Protein AF-A0A954N0J8-F1 (afdb_monomer)

Secondary structure (DSSP, 8-state):
--HHHHHHHHHHHHHHHHHHHHHHHHHHHGGGGGGGGGGGGGGGGHHHHHHTS-----HHHHHHHHHHHHHHHHHHHHHHHHHHHHHHHHHHHTT-PPPHHHHHHHHHHHHHHHHHHHHHHHHHHHHHHHT--

Solvent-accessible surface area (backbone atoms only — not comparable to full-atom values): 6898 Å² total; per-residue (Å²): 130,54,48,66,55,52,26,34,52,42,35,22,50,35,24,49,48,15,53,50,46,21,62,67,34,29,88,80,46,47,80,60,15,61,60,33,51,57,47,47,65,56,46,63,60,32,56,58,53,51,72,80,48,95,66,77,75,45,75,64,59,54,49,47,51,51,54,15,45,52,53,5,53,50,51,15,50,50,49,41,51,55,48,50,54,52,51,54,55,51,28,60,75,66,77,44,84,83,55,71,65,61,53,52,51,47,53,52,50,20,53,36,44,18,36,32,45,18,15,50,45,35,53,51,55,55,53,58,52,67,72,76,110

Sequence (133 aa):
MTGMEKLIWTEFLVALGSALLVALLYPWLKDGAAGGFGLMGLMVLGAYFIRNKGAVVDERDQKIELDARLFGVGAAWMTLLLGLIGITQWANYQHAPVSIRLLNWLIWISFAVCYLVKGLAGIIAYRRQSHAA

pLDDT: mean 87.68, std 10.84, range [45.28, 97.69]

Foldseek 3Di:
DALLLQLLVQLQCLLVQLVVQLVVCCVPQPLPSLCSLVSNVCSVVSVVSVPPDPPPCPVVSVVLLVVLQCQLLVQLVVLLVVLVVVQVVVCVVVVHDDDPSSNSVSNSVSVSSSSNSSSVSSNVSVVVVVVVD

Mean predicted aligned error: 5.59 Å

Radius of gyration: 17.53 Å; Cα contacts (8 Å, |Δi|>4): 126; chains: 1; bounding box: 43×29×54 Å

Nearest PDB structures (foldseek):
  1qvx-assembly1_A  TM=2.916E-01  e=5.282E+00  Gallus gallus
  8zmf-assembly1_A  TM=2.804E-01  e=4.337E+00  Homo sapiens

Structure (mmCIF, N/CA/C/O backbone):
data_AF-A0A954N0J8-F1
#
_entry.id   AF-A0A954N0J8-F1
#
loop_
_atom_site.group_PDB
_atom_site.id
_atom_site.type_symbol
_atom_site.label_atom_id
_atom_site.label_alt_id
_atom_site.label_comp_id
_atom_site.label_asym_id
_atom_site.label_entity_id
_atom_site.label_seq_id
_atom_site.pdbx_PDB_ins_code
_atom_site.Cartn_x
_atom_site.Cartn_y
_atom_site.Cartn_z
_atom_site.occupancy
_atom_site.B_iso_or_equiv
_atom_site.auth_seq_id
_atom_site.auth_comp_id
_atom_site.auth_asym_id
_atom_site.auth_atom_id
_atom_site.pdbx_PDB_model_num
ATOM 1 N N . MET A 1 1 ? -11.354 -7.412 20.637 1.00 68.50 1 MET A N 1
ATOM 2 C CA . MET A 1 1 ? -11.259 -6.754 19.322 1.00 68.50 1 MET A CA 1
ATOM 3 C C . MET A 1 1 ? -12.636 -6.454 18.769 1.00 68.50 1 MET A C 1
ATOM 5 O O . MET A 1 1 ? -13.438 -7.383 18.632 1.00 68.50 1 MET A O 1
ATOM 9 N N . THR A 1 2 ? -12.908 -5.182 18.475 1.00 80.56 2 THR A N 1
ATOM 10 C CA . THR A 1 2 ? -14.155 -4.739 17.824 1.00 80.56 2 THR A CA 1
ATOM 11 C C . THR A 1 2 ? -14.194 -5.195 16.358 1.00 80.56 2 THR A C 1
ATOM 13 O O . THR A 1 2 ? -13.188 -5.651 15.809 1.00 80.56 2 THR A O 1
ATOM 16 N N . GLY A 1 3 ? -15.366 -5.129 15.711 1.00 79.81 3 GLY A N 1
ATOM 17 C CA . GLY A 1 3 ? -15.488 -5.443 14.278 1.00 79.81 3 GLY A CA 1
ATOM 18 C C . GLY A 1 3 ? -14.614 -4.530 13.411 1.00 79.81 3 GLY A C 1
ATOM 19 O O . GLY A 1 3 ? -13.939 -5.009 12.502 1.00 79.81 3 GLY A O 1
ATOM 20 N N . MET A 1 4 ? -14.547 -3.247 13.775 1.00 82.44 4 MET A N 1
ATOM 21 C CA . MET A 1 4 ? -13.695 -2.250 13.127 1.00 82.44 4 MET A CA 1
ATOM 22 C C . MET A 1 4 ? -12.207 -2.538 13.316 1.00 82.44 4 MET A C 1
ATOM 24 O O . MET A 1 4 ? -11.450 -2.501 12.350 1.00 82.44 4 MET A O 1
ATOM 28 N N . GLU A 1 5 ? -11.782 -2.922 14.521 1.00 84.56 5 GLU A N 1
ATOM 29 C CA . GLU A 1 5 ? -10.390 -3.308 14.756 1.00 84.56 5 GLU A CA 1
ATOM 30 C C . GLU A 1 5 ? -9.988 -4.506 13.874 1.00 84.56 5 GLU A C 1
ATOM 32 O O . GLU A 1 5 ? -8.918 -4.504 13.267 1.00 84.56 5 GLU A O 1
ATOM 37 N N . LYS A 1 6 ? -10.867 -5.507 13.718 1.00 87.62 6 LYS A N 1
ATOM 38 C CA . LYS A 1 6 ? -10.622 -6.653 12.821 1.00 87.62 6 LYS A CA 1
ATOM 39 C C . LYS A 1 6 ? -10.528 -6.250 11.350 1.00 87.62 6 LYS A C 1
ATOM 41 O O . LYS A 1 6 ? -9.678 -6.796 10.645 1.00 87.62 6 LYS A O 1
ATOM 46 N N . LEU A 1 7 ? -11.360 -5.311 10.889 1.00 88.44 7 LEU A N 1
ATOM 47 C CA . LEU A 1 7 ? -11.243 -4.757 9.537 1.00 88.44 7 LEU A CA 1
ATOM 48 C C . LEU A 1 7 ? -9.855 -4.135 9.342 1.00 88.44 7 LEU A C 1
ATOM 50 O O . LEU A 1 7 ? -9.159 -4.504 8.402 1.00 88.44 7 LEU A O 1
ATOM 54 N N . ILE A 1 8 ? -9.442 -3.241 10.244 1.00 89.44 8 ILE A N 1
ATOM 55 C CA . ILE A 1 8 ? -8.172 -2.506 10.139 1.00 89.44 8 ILE A CA 1
ATOM 56 C C . ILE A 1 8 ? -6.983 -3.473 10.096 1.00 89.44 8 ILE A C 1
ATOM 58 O O . ILE A 1 8 ? -6.093 -3.327 9.258 1.00 89.44 8 ILE A O 1
ATOM 62 N N . TRP A 1 9 ? -6.981 -4.499 10.953 1.00 90.94 9 TRP A N 1
ATOM 63 C CA . TRP A 1 9 ? -5.955 -5.542 10.909 1.00 90.94 9 TRP A CA 1
ATOM 64 C C . TRP A 1 9 ? -5.971 -6.327 9.601 1.00 90.94 9 TRP A C 1
ATOM 66 O O . TRP A 1 9 ? -4.908 -6.645 9.076 1.00 90.94 9 TRP A O 1
ATOM 76 N N . T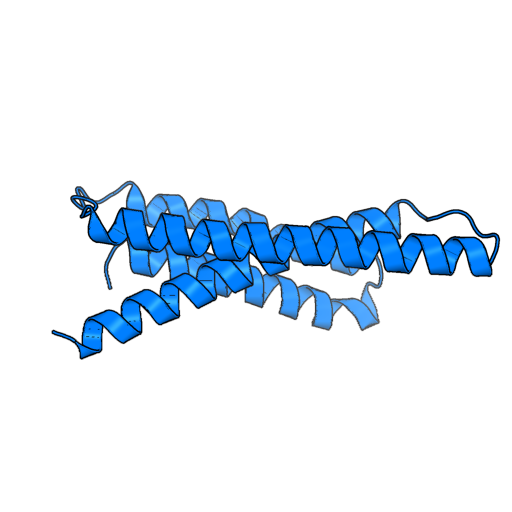HR A 1 10 ? -7.152 -6.624 9.059 1.00 90.81 10 THR A N 1
ATOM 77 C CA . THR A 1 10 ? -7.277 -7.328 7.776 1.00 90.81 10 THR A CA 1
ATOM 78 C C . THR A 1 10 ? -6.695 -6.487 6.644 1.00 90.81 10 THR A C 1
ATOM 80 O O . THR A 1 10 ? -5.873 -6.986 5.883 1.00 90.81 10 THR A O 1
ATOM 83 N N . GLU A 1 11 ? -7.054 -5.204 6.557 1.00 91.00 11 GLU A N 1
ATOM 84 C CA . GLU A 1 11 ? -6.514 -4.285 5.547 1.00 91.00 11 GLU A CA 1
ATOM 85 C C . GLU A 1 11 ? -4.987 -4.177 5.640 1.00 91.00 11 GLU A C 1
ATOM 87 O O . GLU A 1 11 ? -4.297 -4.301 4.627 1.00 91.00 11 GLU A O 1
ATOM 92 N N . PHE A 1 12 ? -4.457 -4.020 6.858 1.00 93.31 12 PHE A N 1
ATOM 93 C CA . PHE A 1 12 ? -3.019 -3.952 7.103 1.00 93.31 12 PHE A CA 1
ATOM 94 C C . PHE A 1 12 ? -2.300 -5.240 6.683 1.00 93.31 12 PHE A C 1
ATOM 96 O O . PHE A 1 12 ? -1.327 -5.188 5.932 1.00 93.31 12 PHE A O 1
ATOM 103 N N . LEU A 1 13 ? -2.781 -6.400 7.139 1.00 94.31 13 LEU A N 1
ATOM 104 C CA . LEU A 1 13 ? -2.157 -7.693 6.853 1.00 94.31 13 LEU A CA 1
ATOM 105 C C . LEU A 1 13 ? -2.242 -8.057 5.372 1.00 94.31 13 LEU A C 1
ATOM 107 O O . LEU A 1 13 ? -1.283 -8.600 4.831 1.00 94.31 13 LEU A O 1
ATOM 111 N N . VAL A 1 14 ? -3.349 -7.734 4.702 1.00 93.75 14 VAL A N 1
ATOM 112 C CA . VAL A 1 14 ? -3.493 -7.957 3.261 1.00 93.75 14 VAL A CA 1
ATOM 113 C C . VAL A 1 14 ? -2.539 -7.054 2.481 1.00 93.75 14 VAL A C 1
ATOM 115 O O . VAL A 1 14 ? -1.859 -7.539 1.577 1.00 93.75 14 VAL A O 1
ATOM 118 N N . ALA A 1 15 ? -2.432 -5.768 2.830 1.00 93.38 15 ALA A N 1
ATOM 119 C CA . ALA A 1 15 ? -1.498 -4.852 2.174 1.00 93.38 15 ALA A CA 1
ATOM 120 C C . ALA A 1 15 ? -0.036 -5.278 2.389 1.00 93.38 15 ALA A C 1
ATOM 122 O O . ALA A 1 15 ? 0.734 -5.366 1.430 1.00 93.38 15 ALA A O 1
ATOM 123 N N . LEU A 1 16 ? 0.330 -5.614 3.629 1.00 95.38 16 LEU A N 1
ATOM 124 C CA . LEU A 1 16 ? 1.663 -6.097 3.982 1.00 95.38 16 LEU A CA 1
ATOM 125 C C . LEU A 1 16 ? 1.985 -7.425 3.287 1.00 95.38 16 LEU A C 1
ATOM 127 O O . LEU A 1 16 ? 3.050 -7.567 2.693 1.00 95.38 16 LEU A O 1
ATOM 131 N N . GLY A 1 17 ? 1.058 -8.382 3.320 1.00 94.00 17 GLY A N 1
ATOM 132 C CA . GLY A 1 17 ? 1.201 -9.677 2.661 1.00 94.00 17 GLY A CA 1
ATOM 133 C C . GLY A 1 17 ? 1.342 -9.542 1.147 1.00 94.00 17 GLY A C 1
ATOM 134 O O . GLY A 1 17 ? 2.195 -10.201 0.562 1.00 94.00 17 GLY A O 1
ATOM 135 N N . SER A 1 18 ? 0.581 -8.636 0.525 1.00 93.31 18 SER A N 1
ATOM 136 C CA . SER A 1 18 ? 0.717 -8.316 -0.902 1.00 93.31 18 SER A CA 1
ATOM 137 C C . SER A 1 18 ? 2.114 -7.774 -1.207 1.00 93.31 18 SER A C 1
ATOM 139 O O . SER A 1 18 ? 2.784 -8.284 -2.099 1.00 93.31 18 SER A O 1
ATOM 141 N N . ALA A 1 19 ? 2.594 -6.793 -0.436 1.00 93.25 19 ALA A N 1
ATOM 142 C CA . ALA A 1 19 ? 3.919 -6.205 -0.634 1.00 93.25 19 ALA A CA 1
ATOM 143 C C . ALA A 1 19 ? 5.052 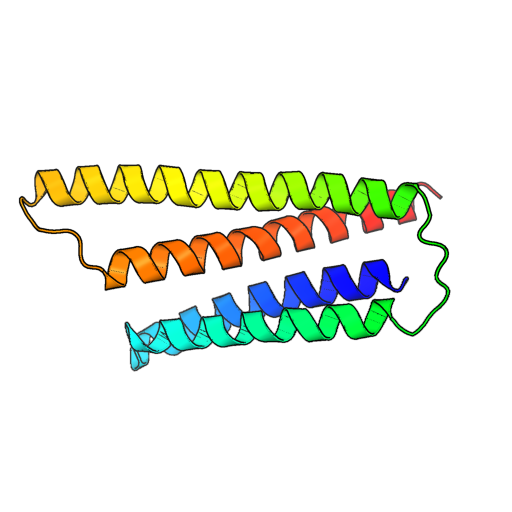-7.230 -0.450 1.00 93.25 19 ALA A C 1
ATOM 145 O O . ALA A 1 19 ? 5.968 -7.292 -1.270 1.00 93.25 19 ALA A O 1
ATOM 146 N N . LEU A 1 20 ? 4.972 -8.068 0.589 1.00 94.81 20 LEU A N 1
ATOM 147 C CA . LEU A 1 20 ? 5.944 -9.134 0.837 1.00 94.81 20 LEU A CA 1
ATOM 148 C C . LEU A 1 20 ? 5.917 -10.190 -0.267 1.00 94.81 20 LEU A C 1
ATOM 150 O O . LEU A 1 20 ? 6.974 -10.585 -0.751 1.00 94.81 20 LEU A O 1
ATOM 154 N N . LEU A 1 21 ? 4.730 -10.620 -0.700 1.00 94.00 21 LEU A N 1
ATOM 155 C CA . LEU A 1 21 ? 4.598 -11.588 -1.783 1.00 94.00 21 LEU A CA 1
ATOM 156 C C . LEU A 1 21 ? 5.220 -11.046 -3.072 1.00 94.00 21 LEU A C 1
ATOM 158 O O . LEU A 1 21 ? 5.985 -11.747 -3.723 1.00 94.00 21 LEU A O 1
ATOM 162 N N . VAL A 1 22 ? 4.933 -9.792 -3.419 1.00 93.69 22 VAL A N 1
ATOM 163 C CA . VAL A 1 22 ? 5.508 -9.132 -4.595 1.00 93.69 22 VAL A CA 1
ATOM 164 C C . VAL A 1 22 ? 7.034 -9.063 -4.489 1.00 93.69 22 VAL A C 1
ATOM 166 O O . VAL A 1 22 ? 7.718 -9.426 -5.443 1.00 93.69 22 VAL A O 1
ATOM 169 N N . ALA A 1 23 ? 7.578 -8.663 -3.335 1.00 92.44 23 ALA A N 1
ATOM 170 C CA . ALA A 1 23 ? 9.023 -8.589 -3.111 1.00 92.44 23 ALA A CA 1
ATOM 171 C C . ALA A 1 23 ? 9.707 -9.960 -3.233 1.00 92.44 23 ALA A C 1
ATOM 173 O O . ALA A 1 23 ? 10.775 -10.066 -3.833 1.00 92.44 23 ALA A O 1
ATOM 174 N N . LEU A 1 24 ? 9.070 -11.012 -2.710 1.00 94.69 24 LEU A N 1
ATOM 175 C CA . LEU A 1 24 ? 9.555 -12.384 -2.827 1.00 94.69 24 LEU A CA 1
ATOM 176 C C . LEU A 1 24 ? 9.471 -12.888 -4.267 1.00 94.69 24 LEU A C 1
ATOM 178 O O . LEU A 1 24 ? 10.409 -13.508 -4.741 1.00 94.69 24 LEU A O 1
ATOM 182 N N . LEU A 1 25 ? 8.383 -12.614 -4.986 1.00 92.44 25 LEU A N 1
ATOM 183 C CA . LEU A 1 25 ? 8.198 -13.082 -6.361 1.00 92.44 25 LEU A CA 1
ATOM 184 C C . LEU A 1 25 ? 9.044 -12.314 -7.384 1.00 92.44 25 LEU A C 1
ATOM 186 O O . LEU A 1 25 ? 9.337 -12.854 -8.451 1.00 92.44 25 LEU A O 1
ATOM 190 N N . TYR A 1 26 ? 9.446 -11.080 -7.076 1.00 92.50 26 TYR A N 1
ATOM 191 C CA . TYR A 1 26 ? 10.205 -10.208 -7.971 1.00 92.50 26 TYR A CA 1
ATOM 192 C C . TYR A 1 26 ? 11.460 -10.849 -8.603 1.00 92.50 26 TYR A C 1
ATOM 194 O O . TYR A 1 26 ? 11.575 -10.782 -9.830 1.00 92.50 26 TYR A O 1
ATOM 202 N N . PRO A 1 27 ? 12.377 -11.508 -7.859 1.00 93.31 27 PRO A N 1
ATOM 203 C CA . PRO A 1 27 ? 13.568 -12.129 -8.447 1.00 93.31 27 PRO A CA 1
ATOM 204 C C . PRO A 1 27 ? 13.263 -13.203 -9.502 1.00 93.31 27 PRO A C 1
ATOM 206 O O . PRO A 1 27 ? 14.057 -13.380 -10.425 1.00 93.31 27 PRO A O 1
ATOM 209 N N . TRP A 1 28 ? 12.124 -13.895 -9.402 1.00 94.62 28 TRP A N 1
ATOM 210 C CA . TRP A 1 28 ? 11.759 -14.972 -10.328 1.00 94.62 28 TRP A CA 1
ATOM 211 C C . TRP A 1 28 ? 10.837 -14.503 -11.455 1.00 94.62 28 TRP A C 1
ATOM 213 O O . TRP A 1 28 ? 11.067 -14.832 -12.617 1.00 94.62 28 TRP A O 1
ATOM 223 N N . LEU A 1 29 ? 9.802 -13.726 -11.127 1.00 89.50 29 LEU A N 1
ATOM 224 C CA . LEU A 1 29 ? 8.734 -13.351 -12.058 1.00 89.50 29 LEU A CA 1
ATOM 225 C C . LEU A 1 29 ? 8.901 -11.958 -12.677 1.00 89.50 29 LEU A C 1
ATOM 227 O O . LEU A 1 29 ? 8.203 -11.654 -13.646 1.00 89.50 29 LEU A O 1
ATOM 231 N N . LYS A 1 30 ? 9.813 -11.118 -12.164 1.00 89.88 30 LYS A N 1
ATOM 232 C CA . LYS A 1 30 ? 10.022 -9.728 -12.612 1.00 89.88 30 LYS A CA 1
ATOM 233 C C . LYS A 1 30 ? 8.688 -8.973 -12.703 1.00 89.88 30 LYS A C 1
ATOM 235 O O . LYS A 1 30 ? 7.985 -8.853 -11.705 1.00 8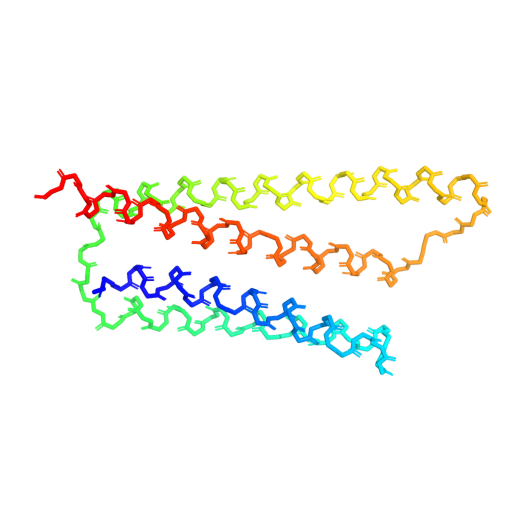9.88 30 LYS A O 1
ATOM 240 N N . ASP A 1 31 ? 8.295 -8.535 -13.901 1.00 87.44 31 ASP A N 1
ATOM 241 C CA . ASP A 1 31 ? 7.024 -7.850 -14.169 1.00 87.44 31 ASP A CA 1
ATOM 242 C C . ASP A 1 31 ? 5.795 -8.678 -13.753 1.00 87.44 31 ASP A C 1
ATOM 244 O O . ASP A 1 31 ? 4.790 -8.117 -13.319 1.00 87.44 31 ASP A O 1
ATOM 248 N N . GLY A 1 32 ? 5.874 -10.012 -13.825 1.00 86.38 32 GLY A N 1
ATOM 249 C CA . GLY A 1 32 ? 4.801 -10.910 -13.395 1.00 86.38 32 GLY A CA 1
ATOM 250 C C . GLY A 1 32 ? 4.536 -10.873 -11.887 1.00 86.38 32 GLY A C 1
ATOM 251 O O . GLY A 1 32 ? 3.441 -11.227 -11.452 1.00 86.38 32 GLY A O 1
ATOM 252 N N . ALA A 1 33 ? 5.488 -10.383 -11.084 1.00 89.81 33 ALA A N 1
ATOM 253 C CA . ALA A 1 33 ? 5.306 -10.226 -9.644 1.00 89.81 33 ALA A CA 1
ATOM 254 C C . ALA A 1 33 ? 4.223 -9.194 -9.299 1.00 89.81 33 ALA A C 1
ATOM 256 O O . ALA A 1 33 ? 3.634 -9.293 -8.226 1.00 89.81 33 ALA A O 1
ATOM 257 N N . ALA A 1 34 ? 3.882 -8.276 -10.216 1.00 88.75 34 ALA A N 1
ATOM 258 C CA . ALA A 1 34 ? 2.763 -7.350 -10.040 1.00 88.75 34 ALA A CA 1
ATOM 259 C C . ALA A 1 34 ? 1.429 -8.081 -9.792 1.00 88.75 34 ALA A C 1
ATOM 261 O O . ALA A 1 34 ? 0.557 -7.553 -9.107 1.00 88.75 34 ALA A O 1
ATOM 262 N N . GLY A 1 35 ? 1.288 -9.326 -10.270 1.00 85.56 35 GLY A N 1
ATOM 263 C CA . GLY A 1 35 ? 0.137 -10.178 -9.964 1.00 85.56 35 GLY A CA 1
ATOM 264 C C . GLY A 1 35 ? -0.042 -10.461 -8.466 1.00 85.56 35 GLY A C 1
ATOM 265 O O . GLY A 1 35 ? -1.165 -10.690 -8.024 1.00 85.56 35 GLY A O 1
ATOM 266 N N . GLY A 1 36 ? 1.023 -10.366 -7.661 1.00 86.56 36 GLY A N 1
ATOM 267 C CA . GLY A 1 36 ? 0.958 -10.489 -6.202 1.00 86.56 36 GLY A CA 1
ATOM 268 C C . GLY A 1 36 ? 0.116 -9.398 -5.534 1.00 86.56 36 GLY A C 1
ATOM 269 O O . GLY A 1 36 ? -0.510 -9.659 -4.507 1.00 86.56 36 GLY A O 1
ATOM 270 N N . PHE A 1 37 ? -0.009 -8.217 -6.151 1.00 89.25 37 PHE A N 1
ATOM 271 C CA . PHE A 1 37 ? -0.949 -7.190 -5.691 1.00 89.25 37 PHE A CA 1
ATOM 272 C C . PHE A 1 37 ? -2.417 -7.591 -5.873 1.00 89.25 37 PHE A C 1
ATOM 274 O O . PHE A 1 37 ? -3.291 -6.994 -5.250 1.00 89.25 37 PHE A O 1
ATOM 281 N N . GLY A 1 38 ? -2.709 -8.650 -6.635 1.00 87.38 38 GLY A N 1
ATOM 282 C CA . GLY A 1 38 ? -4.039 -9.253 -6.693 1.00 87.38 38 GLY A CA 1
ATOM 283 C C . GLY A 1 38 ? -4.559 -9.698 -5.321 1.00 87.38 38 GLY A C 1
ATOM 284 O O . GLY A 1 38 ? -5.769 -9.684 -5.096 1.00 87.38 38 GLY A O 1
ATOM 285 N N . LEU A 1 39 ? -3.667 -9.991 -4.362 1.00 90.19 39 LEU A N 1
ATOM 286 C CA . LEU A 1 39 ? -4.046 -10.260 -2.972 1.00 90.19 39 LEU A CA 1
ATOM 287 C C . LEU A 1 39 ? -4.778 -9.087 -2.311 1.00 90.19 39 LEU A C 1
ATOM 289 O O . LEU A 1 39 ? -5.596 -9.320 -1.425 1.00 90.19 39 LEU A O 1
ATOM 293 N N . MET A 1 40 ? -4.574 -7.848 -2.767 1.00 88.06 40 MET A N 1
ATOM 294 C CA . MET A 1 40 ? -5.324 -6.691 -2.272 1.00 88.06 40 MET A CA 1
ATOM 295 C C . MET A 1 40 ? -6.834 -6.825 -2.506 1.00 88.06 40 MET A C 1
ATOM 297 O O . MET A 1 40 ? -7.619 -6.269 -1.743 1.00 88.06 40 MET A O 1
ATOM 301 N N . GLY A 1 41 ? -7.270 -7.632 -3.480 1.00 87.25 41 GLY A N 1
ATOM 302 C CA . GLY A 1 41 ? -8.684 -7.971 -3.661 1.00 87.25 41 GLY A CA 1
ATOM 303 C C . GLY A 1 41 ? -9.314 -8.654 -2.437 1.00 87.25 41 GLY A C 1
ATOM 304 O O . GLY A 1 41 ? -10.517 -8.525 -2.208 1.00 87.25 41 GLY A O 1
ATOM 305 N N . LEU A 1 42 ? -8.512 -9.305 -1.585 1.00 90.62 42 LEU A N 1
ATOM 306 C CA . LEU A 1 42 ? -8.979 -9.915 -0.335 1.00 90.62 42 LEU A CA 1
ATOM 307 C C . LEU A 1 42 ? -9.429 -8.883 0.707 1.00 90.62 42 LEU A C 1
ATOM 309 O O . LEU A 1 42 ? -10.090 -9.259 1.673 1.00 90.62 42 LEU A O 1
ATOM 313 N N . MET A 1 43 ? -9.156 -7.588 0.512 1.00 86.19 43 MET A N 1
ATOM 314 C CA . MET A 1 43 ? -9.679 -6.522 1.377 1.00 86.19 43 MET A CA 1
ATOM 315 C C . MET A 1 43 ? -11.210 -6.519 1.439 1.00 86.19 43 MET A C 1
ATOM 317 O O . MET A 1 43 ? -11.779 -6.163 2.469 1.00 86.19 43 MET A O 1
ATOM 321 N N . VAL A 1 44 ? -11.888 -6.998 0.389 1.00 85.44 44 VAL A N 1
ATOM 322 C CA . VAL A 1 44 ? -13.354 -7.141 0.367 1.00 85.44 44 VAL A CA 1
ATOM 323 C C . VAL A 1 44 ? -13.848 -8.109 1.450 1.00 85.44 44 VAL A C 1
ATOM 325 O O . VAL A 1 44 ? -14.932 -7.913 1.998 1.00 85.44 44 VAL A O 1
ATO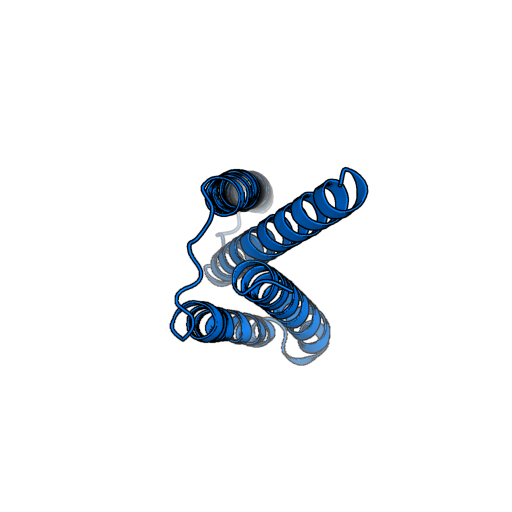M 328 N N . LEU A 1 45 ? -13.042 -9.105 1.842 1.00 84.50 45 LEU A N 1
ATOM 329 C CA . LEU A 1 45 ? -13.367 -9.997 2.962 1.00 84.50 45 LEU A CA 1
ATOM 330 C C . LEU A 1 45 ? -13.441 -9.239 4.294 1.00 84.50 45 LEU A C 1
ATOM 332 O O . LEU A 1 45 ? -14.174 -9.647 5.191 1.00 84.50 45 LEU A O 1
ATOM 336 N N . GLY A 1 46 ? -12.759 -8.097 4.404 1.00 75.81 46 GLY A N 1
ATOM 337 C CA . GLY A 1 46 ? -12.866 -7.191 5.542 1.00 75.81 46 GLY A CA 1
ATOM 338 C C . GLY A 1 46 ? -14.305 -6.729 5.805 1.00 75.81 46 GLY A C 1
ATOM 339 O O . GLY A 1 46 ? -14.738 -6.670 6.957 1.00 75.81 46 GLY A O 1
ATOM 340 N N . ALA A 1 47 ? -15.087 -6.493 4.745 1.00 77.44 47 ALA A N 1
ATOM 341 C CA . ALA A 1 47 ? -16.483 -6.064 4.851 1.00 77.44 47 ALA A CA 1
ATOM 342 C C . ALA A 1 47 ? -17.384 -7.121 5.519 1.00 77.44 47 ALA A C 1
ATOM 344 O O . ALA A 1 47 ? -18.386 -6.781 6.154 1.00 77.44 47 ALA A O 1
ATOM 345 N N . TYR A 1 48 ? -17.011 -8.403 5.444 1.00 81.25 48 TYR A N 1
ATOM 346 C CA . TYR A 1 48 ? -17.732 -9.483 6.119 1.00 81.25 48 TYR A CA 1
ATOM 347 C C . TYR A 1 48 ? -17.707 -9.332 7.649 1.00 81.25 48 TYR A C 1
ATOM 349 O O . TYR A 1 48 ? -18.692 -9.649 8.317 1.00 81.25 48 TYR A O 1
ATOM 357 N N . PHE A 1 49 ? -16.623 -8.787 8.217 1.00 73.94 49 PHE A N 1
ATOM 358 C CA . PHE A 1 49 ? -16.500 -8.592 9.666 1.00 73.94 49 PHE A CA 1
ATOM 359 C C . PHE A 1 49 ? -17.409 -7.489 10.220 1.00 73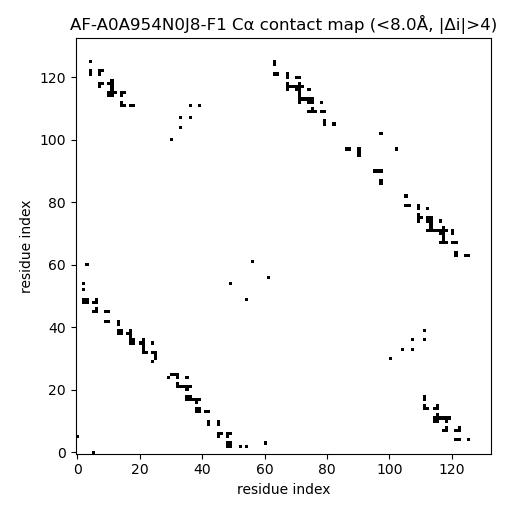.94 49 PHE A C 1
ATOM 361 O O . PHE A 1 49 ? -17.729 -7.520 11.409 1.00 73.94 49 PHE A O 1
ATOM 368 N N . ILE A 1 50 ? -17.846 -6.553 9.374 1.00 71.81 50 ILE A N 1
ATOM 369 C CA . ILE A 1 50 ? -18.722 -5.434 9.754 1.00 71.81 50 ILE A CA 1
ATOM 370 C C . ILE A 1 50 ? -20.195 -5.787 9.513 1.00 71.81 50 ILE A C 1
ATOM 372 O O . ILE A 1 50 ? -21.060 -5.394 10.287 1.00 71.81 50 ILE A O 1
ATOM 376 N N . ARG A 1 51 ? -20.491 -6.598 8.488 1.00 70.06 51 ARG A N 1
ATOM 377 C CA . ARG A 1 51 ? -21.865 -6.923 8.071 1.00 70.06 51 ARG A CA 1
ATOM 378 C C . ARG A 1 51 ? -22.683 -7.700 9.112 1.00 70.06 51 ARG A C 1
ATOM 380 O O . ARG A 1 51 ? -23.897 -7.543 9.153 1.00 70.06 51 ARG A O 1
ATOM 387 N N . ASN A 1 52 ? -22.049 -8.556 9.917 1.00 58.94 52 ASN A N 1
ATOM 388 C CA . ASN A 1 52 ? -22.760 -9.566 10.718 1.00 58.94 52 ASN A CA 1
ATOM 389 C C . ASN A 1 52 ? -22.942 -9.228 12.205 1.00 58.94 52 ASN A C 1
ATOM 391 O O . ASN A 1 52 ? -23.365 -10.081 12.984 1.00 58.94 52 ASN A O 1
ATOM 395 N N . LYS A 1 53 ? -22.630 -8.004 12.634 1.00 52.38 53 LYS A N 1
ATOM 396 C CA . LYS A 1 53 ? -22.901 -7.566 14.005 1.00 52.38 53 LYS A CA 1
ATOM 397 C C . LYS A 1 53 ? -23.531 -6.189 13.956 1.00 52.38 53 LYS A C 1
ATOM 399 O O . LYS A 1 53 ? -22.982 -5.307 13.310 1.00 52.38 53 LYS A O 1
ATOM 404 N N . GLY A 1 54 ? -24.634 -6.003 14.682 1.00 45.28 54 GLY A N 1
ATOM 405 C CA . GLY A 1 54 ? -25.173 -4.691 15.058 1.00 45.28 54 GLY A CA 1
ATOM 406 C C . GLY A 1 54 ? -24.209 -3.942 15.981 1.00 45.28 54 GLY A C 1
ATOM 407 O O . GLY A 1 54 ? -24.564 -3.568 17.092 1.00 45.28 54 GLY A O 1
ATOM 408 N N . ALA A 1 55 ? -22.953 -3.811 15.553 1.00 53.94 55 ALA A N 1
ATOM 409 C CA . ALA A 1 55 ? -21.976 -2.942 16.152 1.00 53.94 55 ALA A CA 1
ATOM 410 C C . ALA A 1 55 ? -22.496 -1.538 15.889 1.00 53.94 55 ALA A C 1
ATOM 412 O O . ALA A 1 55 ? -22.442 -1.049 14.762 1.00 53.94 55 ALA A O 1
ATOM 413 N N . VAL A 1 56 ? -23.072 -0.937 16.924 1.00 56.19 56 VAL A N 1
ATOM 414 C CA . VAL A 1 56 ? -23.229 0.508 16.990 1.00 56.19 56 VAL A CA 1
ATOM 415 C C . VAL A 1 56 ? -21.823 1.050 16.767 1.00 56.19 56 VAL A C 1
ATOM 417 O O . VAL A 1 56 ? -20.965 0.915 17.637 1.00 56.19 56 VAL A O 1
ATOM 420 N N . VAL A 1 57 ? -21.545 1.491 15.539 1.00 63.69 57 VAL A N 1
ATOM 421 C CA . VAL A 1 57 ? -20.280 2.133 15.206 1.00 63.69 57 VAL A CA 1
ATOM 422 C C . VAL A 1 57 ? -20.312 3.425 15.991 1.00 63.69 57 VAL A C 1
ATOM 424 O O . VAL A 1 57 ? -21.064 4.337 15.652 1.00 63.69 57 VAL A O 1
ATOM 427 N N . ASP A 1 58 ? -19.576 3.435 17.092 1.00 73.88 58 ASP A N 1
ATOM 428 C CA . ASP A 1 58 ? -19.481 4.594 17.958 1.00 73.88 58 ASP A CA 1
ATOM 429 C C . ASP A 1 58 ? -18.918 5.765 17.136 1.00 73.88 58 ASP A C 1
ATOM 431 O O . ASP A 1 58 ? -18.098 5.558 16.231 1.00 73.88 58 ASP A O 1
ATOM 435 N N . GLU A 1 59 ? -19.326 6.999 17.430 1.00 81.12 59 GLU A N 1
ATOM 436 C CA . GLU A 1 59 ? -18.834 8.193 16.716 1.00 81.12 59 GLU A CA 1
ATOM 437 C C . GLU A 1 59 ? -17.295 8.254 16.742 1.00 81.12 59 GLU A C 1
ATOM 439 O O . GLU A 1 59 ? -16.633 8.726 15.813 1.00 81.12 59 GLU A O 1
ATOM 444 N N . ARG A 1 60 ? -16.711 7.683 17.798 1.00 78.81 60 ARG A N 1
ATOM 445 C CA . ARG A 1 60 ? -15.276 7.486 17.972 1.00 78.81 60 ARG A CA 1
ATOM 446 C C . ARG A 1 60 ? -14.641 6.603 16.896 1.00 78.81 60 ARG A C 1
ATOM 448 O O . ARG A 1 60 ? -13.607 6.983 16.346 1.00 78.81 60 ARG A O 1
ATOM 455 N N . ASP A 1 61 ? -15.231 5.448 16.599 1.00 82.31 61 ASP A N 1
ATOM 456 C CA . ASP A 1 61 ? -14.693 4.501 15.618 1.00 82.31 61 ASP A CA 1
ATOM 457 C C . ASP A 1 61 ? -14.738 5.110 14.211 1.00 82.31 61 ASP A C 1
ATOM 459 O O . ASP A 1 61 ? -13.785 4.961 13.442 1.00 82.31 61 ASP A O 1
ATOM 463 N N . GLN A 1 62 ? -15.791 5.882 13.912 1.00 83.94 62 GLN A N 1
ATOM 464 C CA . GLN A 1 62 ? -15.893 6.640 12.662 1.00 83.94 62 GLN A CA 1
ATOM 465 C C . GLN A 1 62 ? -14.789 7.688 12.541 1.00 83.94 62 GLN A C 1
ATOM 467 O O . GLN A 1 62 ? -14.181 7.823 11.478 1.00 83.94 62 GLN A O 1
ATOM 472 N N . LYS A 1 63 ? -14.491 8.416 13.625 1.00 88.38 63 LYS A N 1
ATOM 473 C CA . LYS A 1 63 ? -13.428 9.425 13.620 1.00 88.38 63 LYS A CA 1
ATOM 474 C C . LYS A 1 63 ? -12.050 8.803 13.391 1.00 88.38 63 LYS A C 1
ATOM 476 O O . LYS A 1 63 ? -11.289 9.313 12.575 1.00 88.38 63 LYS A O 1
ATOM 481 N N . ILE A 1 64 ? -11.748 7.680 14.048 1.00 87.56 64 ILE A N 1
ATOM 482 C CA . ILE A 1 64 ? -10.488 6.950 13.828 1.00 87.56 64 ILE A CA 1
ATOM 483 C C . ILE A 1 64 ? -10.378 6.497 12.373 1.00 87.56 64 ILE A C 1
ATOM 485 O O . ILE A 1 64 ? -9.316 6.626 11.766 1.00 87.56 64 ILE A O 1
ATOM 489 N N . GLU A 1 65 ? -11.465 5.973 11.806 1.00 88.25 65 GLU A N 1
ATOM 490 C CA . GLU A 1 65 ? -11.470 5.537 10.415 1.00 88.25 65 GLU A CA 1
ATOM 491 C C . GLU A 1 65 ? -11.262 6.711 9.449 1.00 88.25 65 GLU A C 1
ATOM 493 O O . GLU A 1 65 ? -10.492 6.584 8.495 1.00 88.25 65 GLU A O 1
ATOM 498 N N . LEU A 1 66 ? -11.908 7.854 9.699 1.00 90.56 66 LEU A N 1
ATOM 499 C CA . LEU A 1 66 ? -11.765 9.060 8.886 1.00 90.56 66 LEU A CA 1
ATOM 500 C C . LEU A 1 66 ? -10.322 9.573 8.907 1.00 90.56 66 LEU A C 1
ATOM 502 O O . LEU A 1 66 ? -9.732 9.782 7.846 1.00 90.56 66 LEU A O 1
ATOM 506 N N . ASP A 1 67 ? -9.740 9.714 10.098 1.00 91.69 67 ASP A N 1
ATOM 507 C CA . ASP A 1 67 ? -8.366 10.184 10.266 1.00 91.69 67 ASP A CA 1
ATOM 508 C C . ASP A 1 67 ? -7.382 9.215 9.592 1.00 91.69 67 ASP A C 1
ATOM 510 O O . ASP A 1 67 ? -6.543 9.623 8.787 1.00 91.69 67 ASP A O 1
ATOM 514 N N . ALA A 1 68 ? -7.525 7.907 9.835 1.00 91.19 68 ALA A N 1
ATOM 515 C CA . ALA A 1 68 ? -6.687 6.884 9.211 1.00 91.19 68 ALA A CA 1
ATOM 516 C C . ALA A 1 68 ? -6.812 6.883 7.679 1.00 91.19 68 ALA A C 1
ATOM 518 O O . ALA A 1 68 ? -5.816 6.709 6.971 1.00 91.19 68 ALA A O 1
ATOM 519 N N . ARG A 1 69 ? -8.020 7.107 7.149 1.00 93.19 69 ARG A N 1
ATOM 520 C CA . ARG A 1 69 ? -8.272 7.222 5.709 1.00 93.19 69 ARG A CA 1
ATOM 521 C C . ARG A 1 69 ? -7.569 8.442 5.121 1.00 93.19 69 ARG A C 1
ATOM 523 O O . ARG A 1 69 ? -6.953 8.309 4.067 1.00 93.19 69 ARG A O 1
ATOM 530 N N . LEU A 1 70 ? -7.618 9.592 5.793 1.00 93.88 70 LEU A N 1
ATOM 531 C CA . LEU A 1 70 ? -6.908 10.799 5.360 1.00 93.88 70 LEU A CA 1
ATOM 532 C C . LEU A 1 70 ? -5.395 10.565 5.301 1.00 93.88 70 LEU A C 1
ATOM 534 O O . LEU A 1 70 ? -4.772 10.895 4.292 1.00 93.88 70 LEU A O 1
ATOM 538 N N . PHE A 1 71 ? -4.814 9.927 6.322 1.00 93.19 71 PHE A N 1
ATOM 539 C CA . PHE A 1 71 ? -3.391 9.574 6.314 1.00 93.19 71 PHE A CA 1
ATOM 540 C C . PHE A 1 71 ? -3.035 8.592 5.194 1.00 93.19 71 PHE A C 1
ATOM 542 O O . PHE A 1 71 ? -2.051 8.809 4.488 1.00 93.19 71 PHE A O 1
ATOM 549 N N . GLY A 1 72 ? -3.835 7.540 4.996 1.00 92.75 72 GLY A N 1
ATOM 550 C CA . GLY A 1 72 ? -3.606 6.554 3.939 1.00 92.75 72 GLY A CA 1
ATOM 551 C C . GLY A 1 72 ? -3.677 7.160 2.538 1.00 92.75 72 GLY A C 1
ATOM 552 O O . GLY A 1 72 ? -2.746 7.006 1.747 1.00 92.75 72 GLY A O 1
ATOM 553 N N . VAL A 1 73 ? -4.744 7.909 2.246 1.00 94.69 73 VAL A N 1
ATOM 554 C CA . VAL A 1 73 ? -4.930 8.581 0.949 1.00 94.69 73 VAL A CA 1
ATOM 555 C C . VAL A 1 73 ? -3.840 9.624 0.719 1.00 94.69 73 VAL A C 1
ATOM 557 O O . VAL A 1 73 ? -3.260 9.668 -0.365 1.00 94.69 73 VAL A O 1
ATOM 560 N N . GLY A 1 74 ? -3.517 10.425 1.739 1.00 94.94 74 GLY A N 1
ATOM 561 C CA . GLY A 1 74 ? -2.444 11.411 1.669 1.00 94.94 74 GLY A CA 1
ATOM 562 C C . GLY A 1 74 ? -1.094 10.770 1.349 1.00 94.94 74 GLY A C 1
ATOM 563 O O . GLY A 1 74 ? -0.407 11.217 0.433 1.00 94.94 74 GLY A O 1
ATOM 564 N N . ALA A 1 75 ? -0.739 9.680 2.036 1.00 95.19 75 ALA A N 1
ATOM 565 C CA . ALA A 1 75 ? 0.499 8.950 1.778 1.00 95.19 75 ALA A CA 1
ATOM 566 C C . ALA A 1 75 ? 0.543 8.378 0.355 1.00 95.19 75 ALA A C 1
ATOM 568 O O . ALA A 1 75 ? 1.520 8.591 -0.358 1.00 95.19 75 ALA A O 1
ATOM 569 N N . ALA A 1 76 ? -0.532 7.726 -0.092 1.00 95.12 76 ALA A N 1
ATOM 570 C CA . ALA A 1 76 ? -0.626 7.170 -1.439 1.00 95.12 76 ALA A CA 1
ATOM 571 C C . ALA A 1 76 ? -0.476 8.237 -2.530 1.00 95.12 76 ALA A C 1
ATOM 573 O O . ALA A 1 76 ? 0.230 8.022 -3.521 1.00 95.12 76 ALA A O 1
ATOM 574 N N . TRP A 1 77 ? -1.113 9.393 -2.329 1.00 96.00 77 TRP A N 1
ATOM 575 C CA . TRP A 1 77 ? -1.046 10.523 -3.247 1.00 96.00 77 TRP A CA 1
ATOM 576 C C . TRP A 1 77 ? 0.359 11.122 -3.311 1.00 96.00 77 TRP A C 1
ATOM 578 O O . TRP A 1 77 ? 0.882 11.351 -4.400 1.00 96.00 77 TRP A O 1
ATOM 588 N N . MET A 1 78 ? 1.009 11.313 -2.160 1.00 96.75 78 MET A N 1
ATOM 589 C CA . MET A 1 78 ? 2.395 11.786 -2.107 1.00 96.75 78 MET A CA 1
ATOM 590 C C . MET A 1 78 ? 3.356 10.800 -2.773 1.00 96.75 78 MET A C 1
ATOM 592 O O . MET A 1 78 ? 4.197 11.218 -3.565 1.00 96.75 78 MET A O 1
ATOM 596 N N . THR A 1 79 ? 3.202 9.494 -2.532 1.00 96.44 79 THR A N 1
ATOM 597 C CA . THR A 1 79 ? 3.994 8.456 -3.210 1.00 96.44 79 THR A CA 1
ATOM 598 C C . THR A 1 79 ? 3.801 8.499 -4.723 1.00 96.44 79 THR A C 1
ATOM 600 O O . THR A 1 79 ? 4.784 8.438 -5.460 1.00 96.44 79 THR A O 1
ATOM 603 N N . LEU A 1 80 ? 2.559 8.652 -5.194 1.00 95.62 80 LEU A N 1
ATOM 604 C CA . LEU A 1 80 ? 2.260 8.739 -6.622 1.00 95.62 80 LEU A CA 1
ATOM 605 C C . LEU A 1 80 ? 2.907 9.978 -7.253 1.00 95.62 80 LEU A C 1
ATOM 607 O O . LEU A 1 80 ? 3.599 9.859 -8.261 1.00 95.62 80 LEU A O 1
ATOM 611 N N . LEU A 1 81 ? 2.714 11.158 -6.654 1.00 97.06 81 LEU A N 1
ATOM 612 C CA . LEU A 1 81 ? 3.250 12.416 -7.176 1.00 97.06 81 LEU A CA 1
ATOM 613 C C . LEU A 1 81 ? 4.777 12.417 -7.207 1.00 97.06 81 LEU A C 1
ATOM 615 O O . LEU A 1 81 ? 5.364 12.712 -8.246 1.00 97.06 81 LEU A O 1
ATOM 619 N N . LEU A 1 82 ? 5.425 12.051 -6.099 1.00 97.69 82 LEU A N 1
ATOM 620 C CA . LEU A 1 82 ? 6.886 11.990 -6.033 1.00 97.69 82 LEU A CA 1
ATOM 621 C C . LEU A 1 82 ? 7.444 10.945 -7.005 1.00 97.69 82 LEU A C 1
ATOM 623 O O . LEU A 1 82 ? 8.447 11.203 -7.670 1.00 97.69 82 LEU A O 1
ATOM 627 N N . GLY A 1 83 ? 6.766 9.803 -7.144 1.00 96.62 83 GLY A N 1
ATOM 628 C CA . GLY A 1 83 ? 7.117 8.778 -8.120 1.00 96.62 83 GLY A CA 1
ATOM 629 C C . GLY A 1 83 ? 7.031 9.286 -9.558 1.00 96.62 83 GLY A C 1
ATOM 630 O O . GLY A 1 83 ? 7.982 9.124 -10.317 1.00 96.62 83 GLY A O 1
ATOM 631 N N . LEU A 1 84 ? 5.940 9.961 -9.933 1.00 96.44 84 LEU A N 1
ATOM 632 C CA . LEU A 1 84 ? 5.783 10.549 -11.268 1.00 96.44 84 LEU A CA 1
ATOM 633 C C . LEU A 1 84 ? 6.821 11.641 -11.542 1.00 96.44 84 LEU A C 1
ATOM 635 O O . LEU A 1 84 ? 7.399 11.664 -12.628 1.00 96.44 84 LEU A O 1
ATOM 639 N N . ILE A 1 85 ? 7.101 12.514 -10.571 1.00 97.06 85 ILE A N 1
ATOM 640 C CA . ILE A 1 85 ? 8.155 13.530 -10.693 1.00 97.06 85 ILE A CA 1
ATOM 641 C C . ILE A 1 85 ? 9.504 12.849 -10.954 1.00 97.06 85 ILE A C 1
ATOM 643 O O . ILE A 1 85 ? 10.185 13.189 -11.917 1.00 97.06 85 ILE A O 1
ATOM 647 N N . GLY A 1 86 ? 9.869 11.841 -10.159 1.00 96.44 86 GLY A N 1
ATOM 648 C CA . GLY A 1 86 ? 11.120 11.106 -10.346 1.00 96.44 86 GLY A CA 1
ATOM 649 C C . GLY A 1 86 ? 11.205 10.410 -11.707 1.00 96.44 86 GLY A C 1
ATOM 650 O O . GLY A 1 86 ? 12.200 10.556 -12.416 1.00 96.44 86 GLY A O 1
ATOM 651 N N . ILE A 1 87 ? 10.144 9.702 -12.106 1.00 95.56 87 ILE A N 1
ATOM 652 C CA . ILE A 1 87 ? 10.084 8.970 -13.379 1.00 95.56 87 ILE A CA 1
ATOM 653 C C . ILE A 1 87 ? 10.175 9.924 -14.568 1.00 95.56 87 ILE A C 1
ATOM 655 O O . ILE A 1 87 ? 10.897 9.635 -15.517 1.00 95.56 87 ILE A O 1
ATOM 659 N N . THR A 1 88 ? 9.469 11.055 -14.533 1.00 94.75 88 THR A N 1
ATOM 660 C CA . THR A 1 88 ? 9.480 12.029 -15.636 1.00 94.75 88 THR A CA 1
ATOM 661 C C . THR A 1 88 ? 10.834 12.713 -15.777 1.00 94.75 88 THR A C 1
ATOM 663 O O . THR A 1 88 ? 11.334 12.823 -16.895 1.00 94.75 88 THR A O 1
ATOM 666 N N . GLN A 1 89 ? 11.471 13.102 -14.669 1.00 96.62 89 GLN A N 1
ATOM 667 C CA . GLN A 1 89 ? 12.825 13.666 -14.693 1.00 96.62 89 GLN A CA 1
ATOM 668 C C . GLN A 1 89 ? 13.848 12.652 -15.218 1.00 96.62 89 GLN A C 1
ATOM 670 O O . GLN A 1 89 ? 14.669 12.979 -16.075 1.00 96.62 89 GLN A O 1
ATOM 675 N N . TRP A 1 90 ? 13.760 11.399 -14.766 1.00 95.75 90 TRP A N 1
ATOM 676 C CA . TRP A 1 90 ? 14.633 10.323 -15.229 1.00 95.75 90 TRP A CA 1
ATOM 677 C C . TRP A 1 90 ? 14.437 9.999 -16.716 1.00 95.75 90 TRP A C 1
ATOM 679 O O . TRP A 1 90 ? 15.411 9.890 -17.459 1.00 95.75 90 TRP A O 1
ATOM 689 N N . ALA A 1 91 ? 13.187 9.889 -17.170 1.00 94.81 91 ALA A N 1
ATOM 690 C CA . ALA A 1 91 ? 12.863 9.613 -18.567 1.00 94.81 91 ALA A CA 1
ATOM 691 C C . ALA A 1 91 ? 13.332 10.740 -19.498 1.00 94.81 91 ALA A C 1
ATOM 693 O O . ALA A 1 91 ? 13.858 10.464 -20.575 1.00 94.81 91 ALA A O 1
ATOM 694 N N . ASN A 1 92 ? 13.202 11.997 -19.058 1.00 95.06 92 ASN A N 1
ATOM 695 C CA . ASN A 1 92 ? 13.707 13.155 -19.790 1.00 95.06 92 ASN A CA 1
ATOM 696 C C . ASN A 1 92 ? 15.235 13.101 -19.934 1.00 95.06 92 ASN A C 1
ATOM 698 O O . ASN A 1 92 ? 15.750 13.236 -21.039 1.00 95.06 92 ASN A O 1
ATOM 702 N N . TYR A 1 93 ? 15.951 12.804 -18.844 1.00 95.50 93 TYR A N 1
ATOM 703 C CA . TYR A 1 93 ? 17.408 12.655 -18.867 1.00 95.50 93 TYR A CA 1
ATOM 704 C C . TYR A 1 93 ? 17.887 11.552 -19.828 1.00 95.50 93 TYR A C 1
ATOM 706 O O . TYR A 1 93 ? 18.912 11.704 -20.483 1.00 95.50 93 TYR A O 1
ATOM 714 N N . GLN A 1 94 ? 17.141 10.450 -19.932 1.00 94.56 94 GLN A N 1
ATOM 715 C CA . GLN A 1 94 ? 17.472 9.322 -20.811 1.00 94.56 94 GLN A CA 1
ATOM 716 C C . GLN A 1 94 ? 16.945 9.483 -22.248 1.00 94.56 94 GLN A C 1
ATOM 718 O O . GLN A 1 94 ? 17.189 8.610 -23.079 1.00 94.56 94 GLN A O 1
ATOM 723 N N . HIS A 1 95 ? 16.181 10.544 -22.543 1.00 92.44 95 HIS A N 1
ATOM 724 C CA . HIS A 1 95 ? 15.430 10.707 -23.796 1.00 92.44 95 HIS A CA 1
ATOM 725 C C . HIS A 1 95 ? 14.599 9.466 -24.181 1.00 92.44 95 HIS A C 1
ATOM 727 O O . HIS A 1 95 ? 14.425 9.151 -25.359 1.00 92.44 95 HIS A O 1
ATOM 733 N N . ALA A 1 96 ? 14.087 8.746 -23.180 1.00 91.38 96 ALA A N 1
ATOM 734 C CA . ALA A 1 96 ? 13.398 7.475 -23.360 1.00 91.38 96 ALA A CA 1
ATOM 735 C C . ALA A 1 96 ? 11.898 7.608 -23.047 1.00 91.38 96 ALA A C 1
ATOM 737 O O . ALA A 1 96 ? 11.520 8.325 -22.117 1.00 91.38 96 ALA A O 1
ATOM 738 N N . PRO A 1 97 ? 11.016 6.901 -23.777 1.00 92.75 97 PRO A N 1
ATOM 739 C CA . PRO A 1 97 ? 9.595 6.890 -23.461 1.00 92.75 97 PRO A CA 1
ATOM 740 C C . PRO A 1 97 ? 9.325 6.153 -22.140 1.00 92.75 97 PRO A C 1
ATOM 742 O O . PRO A 1 97 ? 9.925 5.117 -21.844 1.00 92.75 97 PRO A O 1
ATOM 745 N N . VAL A 1 98 ? 8.366 6.655 -21.359 1.00 92.62 98 VAL A N 1
ATOM 746 C CA . VAL A 1 98 ? 7.913 5.992 -20.128 1.00 92.62 98 VAL A CA 1
ATOM 747 C C . VAL A 1 98 ? 7.083 4.762 -20.490 1.00 92.62 98 VAL A C 1
ATOM 749 O O . VAL A 1 98 ? 6.085 4.854 -21.203 1.00 92.62 98 VAL A O 1
ATOM 75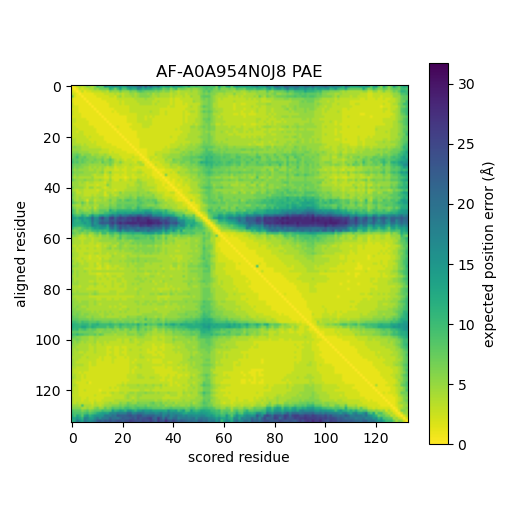2 N N . SER A 1 99 ? 7.477 3.594 -19.980 1.00 93.38 99 SER A N 1
ATOM 753 C CA . SER A 1 99 ? 6.730 2.359 -20.230 1.00 93.38 99 SER A CA 1
ATOM 754 C C . SER A 1 99 ? 5.434 2.297 -19.410 1.00 93.38 99 SER A C 1
ATOM 756 O O . SER A 1 99 ? 5.404 2.640 -18.227 1.00 93.38 99 SER A O 1
ATOM 758 N N . ILE A 1 100 ? 4.366 1.767 -20.015 1.00 91.88 100 ILE A N 1
ATOM 759 C CA . ILE A 1 100 ? 3.074 1.533 -19.339 1.00 91.88 100 ILE A CA 1
ATOM 760 C C . ILE A 1 100 ? 3.243 0.604 -18.125 1.00 91.88 100 ILE A C 1
ATOM 762 O O . ILE A 1 100 ? 2.555 0.757 -17.118 1.00 91.88 100 ILE A O 1
ATOM 766 N N . ARG A 1 101 ? 4.188 -0.343 -18.191 1.00 91.06 101 ARG A N 1
ATOM 767 C CA . ARG A 1 101 ? 4.461 -1.283 -17.094 1.00 91.06 101 ARG A CA 1
ATOM 768 C C . ARG A 1 101 ? 4.945 -0.564 -15.843 1.00 91.06 101 ARG A C 1
ATOM 770 O O . ARG A 1 101 ? 4.441 -0.842 -14.761 1.00 91.06 101 ARG A O 1
ATOM 777 N N . LEU A 1 102 ? 5.873 0.380 -15.997 1.00 91.56 102 LEU A N 1
ATOM 778 C CA . LEU A 1 102 ? 6.384 1.181 -14.886 1.00 91.56 102 LEU A CA 1
ATOM 779 C C . LEU A 1 102 ? 5.263 1.992 -14.223 1.00 91.56 102 LEU A C 1
ATOM 781 O O . LEU A 1 102 ? 5.183 2.051 -12.998 1.00 91.56 102 LEU A O 1
ATOM 785 N N . LEU A 1 103 ? 4.361 2.559 -15.030 1.00 92.44 103 LEU A N 1
ATOM 786 C CA . LEU A 1 103 ? 3.203 3.293 -14.525 1.00 92.44 103 LEU A CA 1
ATOM 787 C C . LEU A 1 103 ? 2.237 2.379 -13.755 1.00 92.44 103 LEU A C 1
ATOM 789 O O . LEU A 1 103 ? 1.765 2.748 -12.684 1.00 92.44 103 LEU A O 1
ATOM 793 N N . ASN A 1 104 ? 1.986 1.169 -14.262 1.00 92.19 104 ASN A N 1
ATOM 794 C CA . ASN A 1 104 ? 1.160 0.176 -13.577 1.00 92.19 104 ASN A CA 1
ATOM 795 C C . ASN A 1 104 ? 1.756 -0.206 -12.210 1.00 92.19 104 ASN A C 1
ATOM 797 O O . ASN A 1 104 ? 1.050 -0.215 -11.206 1.00 92.19 104 ASN A O 1
ATOM 801 N N . TRP A 1 105 ? 3.069 -0.448 -12.146 1.00 92.56 105 TRP A N 1
ATOM 802 C CA . TRP A 1 105 ? 3.774 -0.701 -10.885 1.00 92.56 105 TRP A CA 1
ATOM 803 C C . TRP A 1 105 ? 3.628 0.446 -9.891 1.00 92.56 105 TRP A C 1
ATOM 805 O O . TRP A 1 105 ? 3.343 0.205 -8.720 1.00 92.56 105 TRP A O 1
ATOM 815 N N . LEU A 1 106 ? 3.774 1.687 -10.356 1.00 94.69 106 LEU A N 1
ATOM 816 C CA . LEU A 1 106 ? 3.612 2.860 -9.507 1.00 94.69 106 LEU A CA 1
ATOM 817 C C . LEU A 1 106 ? 2.205 2.928 -8.899 1.00 94.69 106 LEU A C 1
ATOM 819 O O . LEU A 1 106 ? 2.073 3.154 -7.700 1.00 94.69 106 LEU A O 1
ATOM 823 N N . ILE A 1 107 ? 1.167 2.673 -9.701 1.00 93.75 107 ILE A N 1
ATOM 824 C CA . ILE A 1 107 ? -0.225 2.654 -9.233 1.00 93.75 107 ILE A CA 1
ATOM 825 C C . ILE A 1 107 ? -0.409 1.598 -8.139 1.00 93.75 107 ILE A C 1
ATOM 827 O O . ILE A 1 107 ? -0.952 1.900 -7.075 1.00 93.75 107 ILE A O 1
ATOM 831 N N . TRP A 1 108 ? 0.075 0.375 -8.365 1.00 93.69 108 TRP A N 1
ATOM 832 C CA . TRP A 1 108 ? -0.038 -0.699 -7.379 1.00 93.69 108 TRP A CA 1
ATOM 833 C C . TRP A 1 108 ? 0.719 -0.406 -6.086 1.00 93.69 108 TRP A C 1
ATOM 835 O O . TRP A 1 108 ? 0.189 -0.642 -5.000 1.00 93.69 108 TRP A O 1
ATOM 845 N N . ILE A 1 109 ? 1.920 0.165 -6.184 1.00 92.81 109 ILE A N 1
ATOM 846 C CA . ILE A 1 109 ? 2.699 0.593 -5.019 1.00 92.81 109 ILE A CA 1
ATOM 847 C C . ILE A 1 109 ? 1.935 1.668 -4.239 1.00 92.81 109 ILE A C 1
ATOM 849 O O . ILE A 1 109 ? 1.808 1.549 -3.022 1.00 92.81 109 ILE A O 1
ATOM 853 N N . SER A 1 110 ? 1.366 2.674 -4.909 1.00 94.25 110 SER A N 1
ATOM 854 C CA . SER A 1 110 ? 0.551 3.705 -4.257 1.00 94.25 110 SER A CA 1
ATOM 855 C C . SER A 1 110 ? -0.666 3.115 -3.541 1.00 94.25 110 SER A C 1
ATOM 857 O O . SER A 1 110 ? -0.954 3.501 -2.407 1.00 94.25 110 SER A O 1
ATOM 859 N N . PHE A 1 111 ? -1.353 2.142 -4.148 1.00 92.25 111 PHE A N 1
ATOM 860 C CA . PHE A 1 111 ? -2.445 1.426 -3.488 1.00 92.25 111 PHE A CA 1
ATOM 861 C C . PHE A 1 111 ? -1.962 0.655 -2.257 1.00 92.25 111 PHE A C 1
ATOM 863 O O . PHE A 1 111 ? -2.572 0.764 -1.193 1.00 92.25 111 PHE A O 1
ATOM 870 N N . ALA A 1 112 ? -0.867 -0.097 -2.366 1.00 93.50 112 ALA A N 1
ATOM 871 C CA . ALA A 1 112 ? -0.317 -0.847 -1.242 1.00 93.50 112 ALA A CA 1
ATOM 872 C C . ALA A 1 112 ? 0.080 0.081 -0.084 1.00 93.50 112 ALA A C 1
ATOM 874 O O . ALA A 1 112 ? -0.275 -0.186 1.064 1.00 93.50 112 ALA A O 1
ATOM 875 N N . VAL A 1 113 ? 0.726 1.211 -0.388 1.00 94.19 113 VAL A N 1
ATOM 876 C CA . VAL A 1 113 ? 1.063 2.253 0.592 1.00 94.19 113 VAL A CA 1
ATOM 877 C C . VAL A 1 113 ? -0.193 2.814 1.256 1.00 94.19 113 VAL A C 1
ATOM 879 O O . VAL A 1 113 ? -0.208 2.935 2.479 1.00 94.19 113 VAL A O 1
ATOM 882 N N . CYS A 1 114 ? -1.256 3.092 0.492 1.00 95.69 114 CYS A N 1
ATOM 883 C CA . CYS A 1 114 ? -2.521 3.608 1.026 1.00 95.69 114 CYS A CA 1
ATOM 884 C C . CYS A 1 114 ? -3.033 2.762 2.194 1.00 95.69 114 CYS A C 1
ATOM 886 O O . CYS A 1 114 ? -3.221 3.255 3.307 1.00 95.69 114 CYS A O 1
ATOM 888 N N . TYR A 1 115 ? -3.227 1.468 1.942 1.00 93.38 115 TYR A N 1
ATOM 889 C CA . TYR A 1 115 ? -3.828 0.563 2.914 1.00 93.38 115 TYR A CA 1
ATOM 890 C C . TYR A 1 115 ? -2.864 0.156 4.024 1.00 93.38 115 TYR A C 1
ATOM 892 O O . TYR A 1 115 ? -3.299 -0.059 5.153 1.00 93.38 115 TYR A O 1
ATOM 900 N N . LEU A 1 116 ? -1.561 0.112 3.743 1.00 93.50 116 LEU A N 1
ATOM 901 C CA . LEU A 1 116 ? -0.553 -0.141 4.765 1.00 93.50 116 LEU A CA 1
ATOM 902 C C . LEU A 1 116 ? -0.496 1.016 5.771 1.00 93.50 116 LEU A C 1
ATOM 904 O O . LEU A 1 116 ?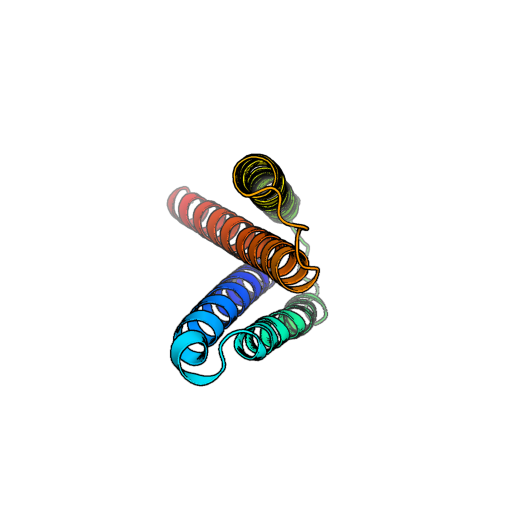 -0.552 0.779 6.977 1.00 93.50 116 LEU A O 1
ATOM 908 N N . VAL A 1 117 ? -0.460 2.264 5.292 1.00 95.44 117 VAL A N 1
ATOM 909 C CA . VAL A 1 117 ? -0.445 3.461 6.149 1.00 95.44 117 VAL A CA 1
ATOM 910 C C . VAL A 1 117 ? -1.782 3.643 6.864 1.00 95.44 117 VAL A C 1
ATOM 912 O O . VAL A 1 117 ? -1.780 3.863 8.073 1.00 95.44 117 VAL A O 1
ATOM 915 N N . LYS A 1 118 ? -2.917 3.492 6.166 1.00 94.56 118 LYS A N 1
ATOM 916 C CA . LYS A 1 118 ? -4.258 3.528 6.778 1.00 94.56 118 LYS A CA 1
ATOM 917 C C . LYS A 1 118 ? -4.371 2.497 7.902 1.00 94.56 118 LYS A C 1
ATOM 919 O O . LYS A 1 118 ? -4.749 2.840 9.020 1.00 94.56 118 LYS A O 1
ATOM 924 N N . GLY A 1 119 ? -4.020 1.243 7.614 1.00 91.50 119 GLY A N 1
ATOM 925 C CA . GLY A 1 119 ? -4.082 0.148 8.576 1.00 91.50 119 GLY A CA 1
ATOM 926 C C . GLY A 1 119 ? -3.202 0.408 9.799 1.00 91.50 119 GLY A C 1
ATOM 927 O O . GLY A 1 119 ? -3.652 0.270 10.935 1.00 91.50 119 GLY A O 1
ATOM 928 N N . LEU A 1 120 ? -1.970 0.875 9.582 1.00 94.00 120 LEU A N 1
ATOM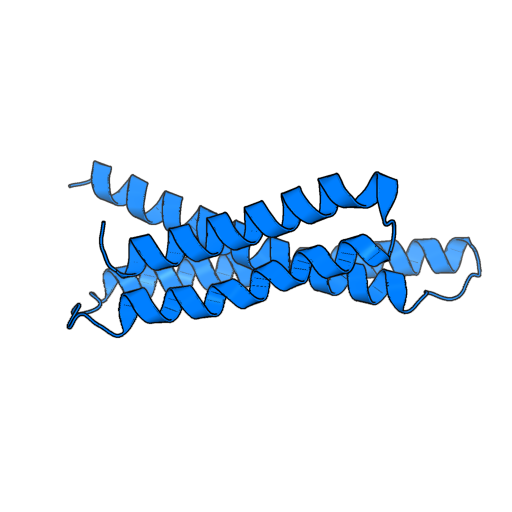 929 C CA . LEU A 1 120 ? -1.030 1.201 10.652 1.00 94.00 120 LEU A CA 1
ATOM 930 C C . LEU A 1 120 ? -1.503 2.389 11.507 1.00 94.00 120 LEU A C 1
ATOM 932 O O . LEU A 1 120 ? -1.465 2.306 12.735 1.00 94.00 120 LEU A O 1
ATOM 936 N N . ALA A 1 121 ? -2.004 3.459 10.883 1.00 93.69 121 ALA A N 1
ATOM 937 C CA . ALA A 1 121 ? -2.579 4.608 11.583 1.00 93.69 121 ALA A CA 1
ATOM 938 C C . ALA A 1 121 ? -3.779 4.193 12.450 1.00 93.69 121 ALA A C 1
ATOM 940 O O . ALA A 1 121 ? -3.859 4.574 13.619 1.00 93.69 121 ALA A O 1
ATOM 941 N N . GLY A 1 122 ? -4.657 3.339 11.911 1.00 91.12 122 GLY A N 1
ATOM 942 C CA . GLY A 1 122 ? -5.778 2.758 12.644 1.00 91.12 122 GLY A CA 1
ATOM 943 C C . GLY A 1 122 ? -5.323 1.935 13.852 1.00 91.12 122 GLY A C 1
ATOM 944 O O . GLY A 1 122 ? -5.769 2.187 14.969 1.00 91.12 122 GLY A O 1
ATOM 945 N N . ILE A 1 123 ? -4.380 1.002 13.672 1.00 91.88 123 ILE A N 1
ATOM 946 C CA . ILE A 1 123 ? -3.852 0.162 14.765 1.00 91.88 123 ILE A CA 1
ATOM 947 C C . ILE A 1 123 ? -3.255 1.022 15.886 1.00 91.88 123 ILE A C 1
ATOM 949 O O . ILE A 1 123 ? -3.514 0.771 17.066 1.00 91.88 123 ILE A O 1
ATOM 953 N N . ILE A 1 124 ? -2.469 2.046 15.539 1.00 91.81 124 ILE A N 1
ATOM 954 C CA . ILE A 1 124 ? -1.860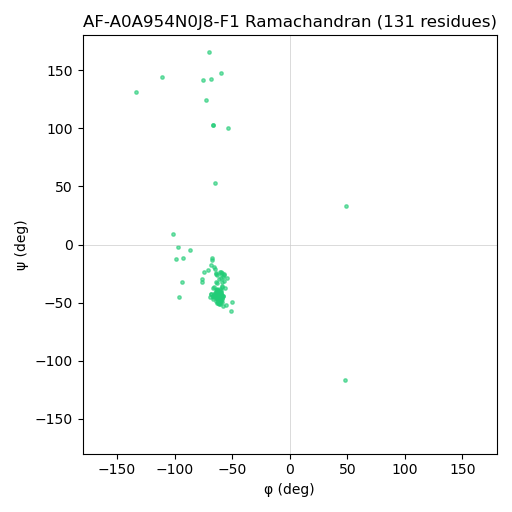 2.951 16.522 1.00 91.81 124 ILE A CA 1
ATOM 955 C C . ILE A 1 124 ? -2.935 3.723 17.291 1.00 91.81 124 ILE A C 1
ATOM 957 O O . ILE A 1 124 ? -2.847 3.820 18.518 1.00 91.81 124 ILE A O 1
ATOM 961 N N . ALA A 1 125 ? -3.947 4.253 16.600 1.00 88.88 125 ALA A N 1
ATOM 962 C CA . ALA A 1 125 ? -5.036 4.996 17.225 1.00 88.88 125 ALA A CA 1
ATOM 963 C C . ALA A 1 125 ? -5.819 4.130 18.226 1.00 88.88 125 ALA A C 1
ATOM 965 O O . ALA A 1 125 ? -6.018 4.555 19.366 1.00 88.88 125 ALA A O 1
ATOM 966 N N . TYR A 1 126 ? -6.164 2.892 17.852 1.00 86.56 126 TYR A N 1
ATOM 967 C CA . TYR A 1 126 ? -6.837 1.940 18.743 1.00 86.56 126 TYR A CA 1
ATOM 968 C C . TYR A 1 126 ? -5.979 1.568 19.963 1.00 86.56 126 TYR A C 1
ATOM 970 O O . TYR A 1 126 ? -6.473 1.557 21.091 1.00 86.56 126 TYR A O 1
ATOM 978 N N . ARG A 1 127 ? -4.674 1.320 19.779 1.00 85.56 127 ARG A N 1
ATOM 979 C CA . ARG A 1 127 ? -3.774 0.975 20.895 1.00 85.56 127 ARG A CA 1
ATOM 980 C C . ARG A 1 127 ? -3.573 2.122 21.881 1.00 85.56 127 ARG A C 1
ATOM 982 O O . ARG A 1 127 ? -3.633 1.898 23.085 1.00 85.56 127 ARG A O 1
ATOM 989 N N . ARG A 1 128 ? -3.362 3.351 21.394 1.00 84.00 128 ARG A N 1
ATOM 990 C CA . ARG A 1 128 ? -3.206 4.537 22.262 1.00 84.00 128 ARG A CA 1
ATOM 991 C C . ARG A 1 128 ? -4.432 4.764 23.137 1.00 84.00 128 ARG A C 1
ATOM 993 O O . ARG A 1 128 ? -4.314 5.165 24.287 1.00 84.00 128 ARG A O 1
ATOM 1000 N N . GLN A 1 129 ? -5.600 4.481 22.587 1.00 74.31 129 GLN A N 1
ATOM 1001 C CA . GLN A 1 129 ? -6.872 4.652 23.262 1.00 74.31 129 GLN A CA 1
ATOM 1002 C C . GLN A 1 129 ? -7.169 3.569 24.302 1.00 74.31 129 GLN A C 1
ATOM 1004 O O . GLN A 1 129 ? -7.775 3.882 25.321 1.00 74.31 129 GLN A O 1
ATOM 1009 N N . SER A 1 130 ? -6.701 2.337 24.091 1.00 65.88 130 SER A N 1
ATOM 1010 C CA . SER A 1 130 ? -6.786 1.265 25.092 1.00 65.88 130 SER A CA 1
ATOM 1011 C C . SER A 1 130 ? -5.891 1.496 26.316 1.00 65.88 130 SER A C 1
ATOM 1013 O O . SER A 1 130 ? -6.086 0.825 27.320 1.00 65.88 130 SER A O 1
ATOM 1015 N N . HIS A 1 131 ? -4.897 2.385 26.232 1.00 61.31 131 HIS A N 1
ATOM 1016 C CA . HIS A 1 131 ? -4.031 2.748 27.361 1.00 61.31 131 HIS A CA 1
ATOM 1017 C C . HIS A 1 131 ? -4.517 3.974 28.147 1.00 61.31 131 HIS A C 1
ATOM 1019 O O . HIS A 1 131 ? -3.977 4.254 29.211 1.00 61.31 131 HIS A O 1
ATOM 1025 N N . ALA A 1 132 ? -5.494 4.716 27.623 1.00 54.50 132 ALA A N 1
ATOM 1026 C CA . ALA A 1 132 ? -6.046 5.912 28.264 1.00 54.50 132 ALA A CA 1
ATOM 1027 C C . ALA A 1 132 ? -7.347 5.643 29.048 1.00 54.50 132 ALA A C 1
ATOM 1029 O O . ALA A 1 132 ? -7.899 6.577 29.626 1.00 54.50 132 ALA A O 1
ATOM 1030 N N . ALA A 1 133 ? -7.840 4.401 29.027 1.00 50.16 133 ALA A N 1
ATOM 1031 C CA . ALA A 1 133 ? -9.024 3.918 29.736 1.00 50.16 133 ALA A CA 1
ATOM 1032 C C . ALA A 1 133 ? -8.605 2.889 30.791 1.00 50.16 133 ALA A C 1
ATOM 1034 O O . ALA A 1 133 ? -9.266 2.849 31.849 1.00 50.16 133 ALA A O 1
#